Protein AF-A0A7Z9F4E4-F1 (afdb_monomer_lite)

Sequence (74 aa):
MIKHRNMWLQVLLFIITLRIYGIYWYCSTFKEMVEHQDQEENAVLWTILALTPIANLFSFWKHGGLVEGVTNNK

Secondary structure (DSSP, 8-state):
-PPP--HHHHHHHHHHTTTHHHHHHHHHHHHHHHHHTT----HHHHHHHHHHHHHHHHHHHHHHHHHHHHHT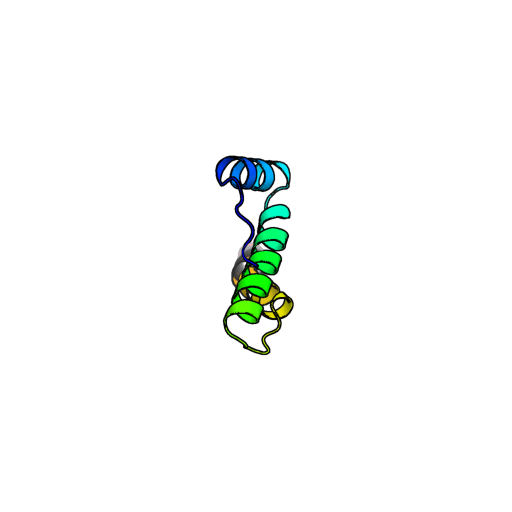T-

Structure (mmCIF, N/CA/C/O backbone):
data_AF-A0A7Z9F4E4-F1
#
_entry.id   AF-A0A7Z9F4E4-F1
#
loop_
_atom_site.group_PDB
_atom_site.id
_atom_site.type_symbol
_atom_site.label_atom_id
_atom_site.label_alt_id
_atom_site.label_comp_id
_atom_site.label_asym_id
_atom_site.label_entity_id
_atom_site.label_seq_id
_atom_site.pdbx_PDB_ins_code
_atom_site.Cartn_x
_atom_site.Cartn_y
_atom_site.Cartn_z
_atom_site.occupancy
_atom_site.B_iso_or_equiv
_atom_site.auth_seq_id
_atom_site.auth_comp_id
_atom_site.auth_asym_id
_atom_site.auth_atom_id
_atom_site.pdbx_PDB_model_num
ATOM 1 N N . MET A 1 1 ? -17.334 -2.227 13.557 1.00 59.94 1 MET A N 1
ATOM 2 C CA . MET A 1 1 ? -18.481 -2.045 12.622 1.00 59.94 1 MET A CA 1
ATOM 3 C C . MET A 1 1 ? -17.988 -2.271 11.199 1.00 59.94 1 MET A C 1
ATOM 5 O O . MET A 1 1 ? -17.205 -1.458 10.719 1.00 59.94 1 MET A O 1
ATOM 9 N N . ILE A 1 2 ? -18.430 -3.341 10.530 1.00 69.31 2 ILE A N 1
ATOM 10 C CA . ILE A 1 2 ? -18.032 -3.650 9.145 1.00 69.31 2 ILE A CA 1
ATOM 11 C C . ILE A 1 2 ? -18.638 -2.620 8.189 1.00 69.31 2 ILE A C 1
ATOM 13 O O . ILE A 1 2 ? -19.859 -2.451 8.132 1.00 69.31 2 ILE A O 1
ATOM 17 N N . LYS A 1 3 ? -17.792 -1.917 7.429 1.00 76.44 3 LYS A N 1
ATOM 18 C CA . LYS A 1 3 ? -18.257 -0.930 6.441 1.00 76.44 3 LYS A CA 1
ATOM 19 C C . LYS A 1 3 ? -18.675 -1.629 5.149 1.00 76.44 3 LYS A C 1
ATOM 21 O O . LYS A 1 3 ? -17.873 -2.333 4.543 1.00 76.44 3 LYS A O 1
ATOM 26 N N . HIS A 1 4 ? -19.890 -1.370 4.666 1.00 76.06 4 HIS A N 1
ATOM 27 C CA . HIS A 1 4 ? -20.307 -1.829 3.339 1.00 76.06 4 HIS A CA 1
ATOM 28 C C . HIS A 1 4 ? -19.596 -1.000 2.259 1.00 76.06 4 HIS A C 1
ATOM 30 O O . HIS A 1 4 ? -19.741 0.223 2.212 1.00 76.06 4 HIS A O 1
ATOM 36 N N . ARG A 1 5 ? -18.810 -1.647 1.390 1.00 79.19 5 ARG A N 1
ATOM 37 C CA . ARG A 1 5 ? -18.022 -0.979 0.339 1.00 79.19 5 ARG A CA 1
ATOM 38 C C . ARG A 1 5 ? -18.418 -1.495 -1.041 1.00 79.19 5 ARG A C 1
ATOM 40 O O . ARG A 1 5 ? -18.722 -2.671 -1.209 1.00 79.19 5 ARG A O 1
ATOM 47 N N . ASN A 1 6 ? -18.416 -0.608 -2.035 1.00 87.19 6 ASN A N 1
ATOM 48 C CA . ASN A 1 6 ? -18.709 -0.975 -3.418 1.00 87.19 6 ASN A CA 1
ATOM 49 C C . ASN A 1 6 ? -17.483 -1.654 -4.058 1.00 87.19 6 ASN A C 1
ATOM 51 O O . ASN A 1 6 ? -16.463 -0.999 -4.286 1.00 87.19 6 ASN A O 1
ATOM 55 N N . MET A 1 7 ? -17.599 -2.949 -4.368 1.00 85.94 7 MET A N 1
ATOM 56 C CA . MET A 1 7 ? -16.526 -3.753 -4.970 1.00 85.94 7 MET A CA 1
ATOM 57 C C . MET A 1 7 ? -16.024 -3.183 -6.305 1.00 85.94 7 MET A C 1
ATOM 59 O O . MET A 1 7 ? -14.823 -3.203 -6.563 1.00 85.94 7 MET A O 1
ATOM 63 N N . TRP A 1 8 ? -16.905 -2.613 -7.133 1.00 90.00 8 TRP A N 1
ATOM 64 C CA . TRP A 1 8 ? -16.507 -2.041 -8.425 1.00 90.00 8 TRP A CA 1
ATOM 65 C C . TRP A 1 8 ? -15.598 -0.827 -8.269 1.00 90.00 8 TRP A C 1
ATOM 67 O O . TRP A 1 8 ? -14.563 -0.725 -8.927 1.00 90.00 8 TRP A O 1
ATOM 77 N N . LEU A 1 9 ? -15.954 0.071 -7.348 1.00 88.94 9 LEU A N 1
ATOM 78 C CA . LEU A 1 9 ? -15.140 1.245 -7.042 1.00 88.94 9 LEU A CA 1
ATOM 79 C C . LEU A 1 9 ? -13.777 0.830 -6.469 1.00 88.94 9 LEU A C 1
ATOM 81 O O . LEU A 1 9 ? -12.762 1.458 -6.756 1.00 88.94 9 LEU A O 1
ATOM 85 N N . GLN A 1 10 ? -13.747 -0.259 -5.702 1.00 87.25 10 GLN A N 1
ATOM 86 C CA . GLN A 1 10 ? -12.525 -0.801 -5.122 1.00 87.25 10 GLN A CA 1
ATOM 87 C C . GLN A 1 10 ? -11.554 -1.317 -6.192 1.00 87.25 10 GLN A C 1
ATOM 89 O O . GLN A 1 10 ? -10.364 -1.008 -6.131 1.00 87.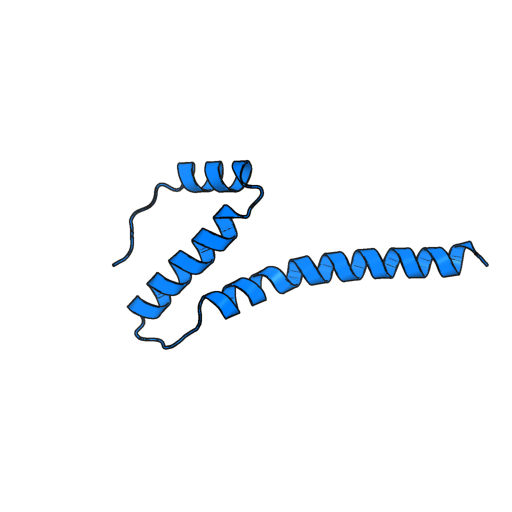25 10 GLN A O 1
ATOM 94 N N . VAL A 1 11 ? -12.055 -2.050 -7.192 1.00 87.62 11 VAL A N 1
ATOM 95 C CA . VAL A 1 11 ? -11.250 -2.516 -8.334 1.00 87.62 11 VAL A CA 1
ATOM 96 C C . VAL A 1 11 ? -10.756 -1.336 -9.173 1.00 87.62 11 VAL A C 1
ATOM 98 O O . VAL A 1 11 ? -9.582 -1.290 -9.535 1.00 87.62 11 VAL A O 1
ATOM 101 N N . LEU A 1 12 ? -11.612 -0.342 -9.423 1.00 92.12 12 LEU A N 1
ATOM 102 C CA . LEU A 1 12 ? -11.231 0.861 -10.165 1.00 92.12 12 LEU A CA 1
ATOM 103 C C . LEU A 1 12 ? -10.090 1.620 -9.465 1.00 92.12 12 LEU A C 1
ATOM 105 O O . LEU A 1 12 ? -9.071 1.926 -10.083 1.00 92.12 12 LEU A O 1
ATOM 109 N N . LEU A 1 13 ? -10.222 1.867 -8.159 1.00 89.31 13 LEU A N 1
ATOM 110 C CA . LEU A 1 13 ? -9.189 2.535 -7.363 1.00 89.31 13 LEU A CA 1
ATOM 111 C C . LEU A 1 13 ? -7.906 1.704 -7.261 1.00 89.31 13 LEU A C 1
ATOM 113 O O . LEU A 1 13 ? -6.812 2.268 -7.260 1.00 89.31 13 LEU A O 1
ATOM 117 N N . PHE A 1 14 ? -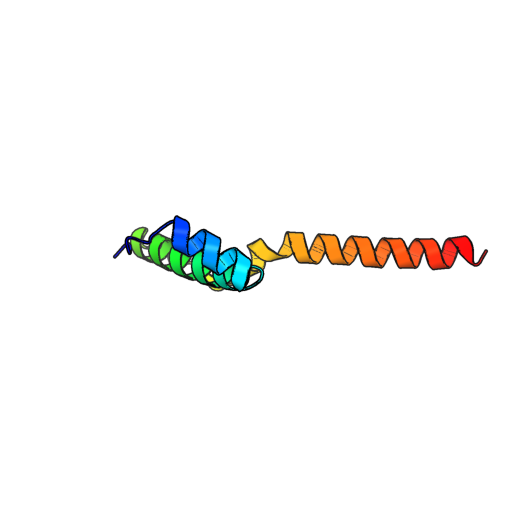8.010 0.374 -7.217 1.00 88.81 14 PHE A N 1
ATOM 118 C CA . PHE A 1 14 ? -6.849 -0.514 -7.228 1.00 88.81 14 PHE A CA 1
ATOM 119 C C . PHE A 1 14 ? -6.010 -0.353 -8.502 1.00 88.81 14 PHE A C 1
ATOM 121 O O . PHE A 1 14 ? -4.784 -0.293 -8.417 1.00 88.81 14 PHE A O 1
ATOM 128 N N . ILE A 1 15 ? -6.661 -0.237 -9.662 1.00 90.19 15 ILE A N 1
ATOM 129 C CA . ILE A 1 15 ? -5.985 -0.033 -10.949 1.00 90.19 15 ILE A CA 1
ATOM 130 C C . ILE A 1 15 ? -5.379 1.374 -11.020 1.00 90.19 15 ILE A C 1
ATOM 132 O O . ILE A 1 15 ? -4.187 1.508 -11.288 1.00 90.19 15 ILE A O 1
ATOM 136 N N . ILE A 1 16 ? -6.168 2.413 -10.719 1.00 92.25 16 ILE A N 1
ATOM 137 C CA . ILE A 1 16 ? -5.738 3.822 -10.816 1.00 92.25 16 ILE A CA 1
ATOM 138 C C . ILE A 1 16 ? -4.531 4.110 -9.915 1.00 92.25 16 ILE A C 1
ATOM 140 O O . ILE A 1 16 ? -3.627 4.846 -10.296 1.00 92.25 16 ILE A O 1
ATOM 144 N N . THR A 1 17 ? -4.497 3.518 -8.722 1.00 91.19 17 THR A N 1
ATOM 145 C CA . THR A 1 17 ? -3.425 3.752 -7.739 1.00 91.19 17 THR A CA 1
ATOM 146 C C . THR A 1 17 ? -2.274 2.752 -7.834 1.00 91.19 17 THR A C 1
ATOM 148 O O . THR A 1 17 ? -1.457 2.692 -6.917 1.00 91.19 17 THR A O 1
ATOM 151 N N . LEU A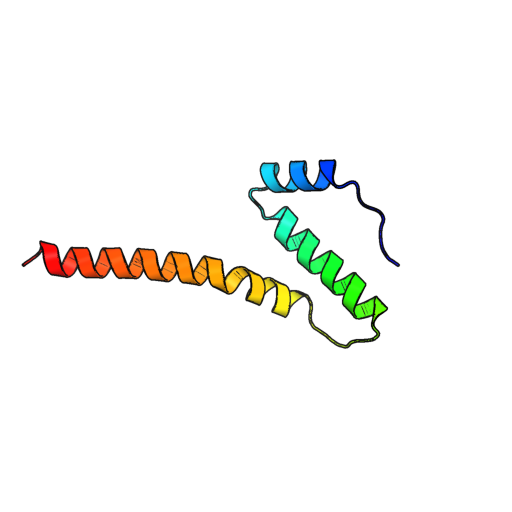 1 18 ? -2.207 1.941 -8.899 1.00 88.38 18 LEU A N 1
ATOM 152 C CA . LEU A 1 18 ? -1.173 0.915 -9.081 1.00 88.38 18 LEU A CA 1
ATOM 153 C C . LEU A 1 18 ? -1.011 0.025 -7.836 1.00 88.38 18 LEU A C 1
ATOM 155 O O . LEU A 1 18 ? 0.087 -0.178 -7.323 1.00 88.38 18 LEU A O 1
ATOM 159 N N . ARG A 1 19 ? -2.128 -0.524 -7.345 1.00 82.81 19 ARG A N 1
ATOM 160 C CA . ARG A 1 19 ? -2.224 -1.425 -6.180 1.00 82.81 19 ARG A CA 1
ATOM 161 C C . ARG A 1 19 ? -2.020 -0.784 -4.802 1.00 82.81 19 ARG A C 1
ATOM 163 O O . ARG A 1 19 ? -2.327 -1.454 -3.815 1.00 82.81 19 ARG A O 1
ATOM 170 N N . ILE A 1 20 ? -1.600 0.482 -4.691 1.00 87.25 20 ILE A N 1
ATOM 171 C CA . ILE A 1 20 ? -1.409 1.164 -3.392 1.00 87.25 20 ILE A CA 1
ATOM 172 C C . ILE A 1 20 ? -2.713 1.169 -2.583 1.00 87.25 20 ILE A C 1
ATOM 174 O O . ILE A 1 20 ? -2.720 0.835 -1.396 1.00 87.25 20 ILE A O 1
ATOM 178 N N . TYR A 1 21 ? -3.843 1.461 -3.234 1.00 87.00 21 TYR A N 1
ATOM 179 C CA . TYR A 1 21 ? -5.154 1.410 -2.588 1.00 87.00 21 TYR A CA 1
ATOM 180 C C . TYR A 1 21 ? -5.511 0.007 -2.074 1.00 87.00 21 TYR A C 1
ATOM 182 O O . TYR A 1 21 ? -6.164 -0.125 -1.041 1.00 87.00 21 TYR A O 1
ATOM 190 N N . GLY A 1 22 ? -5.035 -1.048 -2.743 1.00 86.50 22 GLY A N 1
ATOM 191 C CA . GLY A 1 22 ? -5.215 -2.427 -2.290 1.00 86.50 22 GLY A CA 1
ATOM 192 C C . GLY A 1 22 ? -4.531 -2.710 -0.955 1.00 86.50 22 GLY A C 1
ATOM 193 O O . GLY A 1 22 ? -5.114 -3.382 -0.111 1.00 86.50 22 GLY A O 1
ATOM 194 N N . ILE A 1 23 ? -3.340 -2.146 -0.733 1.00 88.19 23 ILE A N 1
ATOM 195 C CA . ILE A 1 23 ? -2.593 -2.277 0.529 1.00 88.19 23 ILE A CA 1
ATOM 196 C C . ILE A 1 23 ? -3.345 -1.569 1.663 1.00 88.19 23 ILE A C 1
ATOM 198 O O . ILE A 1 23 ? -3.557 -2.149 2.728 1.00 88.19 23 ILE A O 1
ATOM 202 N N . TYR A 1 24 ? -3.801 -0.335 1.419 1.00 87.88 24 TYR A N 1
ATOM 203 C CA . TYR A 1 24 ? -4.626 0.407 2.377 1.00 87.88 24 TYR A CA 1
ATOM 204 C C . TYR A 1 24 ? -5.900 -0.364 2.740 1.00 87.88 24 TYR A C 1
ATOM 206 O O . TYR A 1 24 ? -6.244 -0.500 3.916 1.00 87.88 24 TYR A O 1
ATOM 214 N N . TRP A 1 25 ? -6.592 -0.892 1.730 1.00 88.25 25 TRP A N 1
ATOM 215 C CA . TRP A 1 25 ? -7.830 -1.631 1.928 1.00 88.25 25 TRP A CA 1
ATOM 216 C C . TRP A 1 25 ? -7.609 -2.930 2.703 1.00 88.25 25 TRP A C 1
ATOM 218 O O . TRP A 1 25 ? -8.364 -3.206 3.633 1.00 88.25 25 TRP A O 1
ATOM 228 N N . TYR A 1 26 ? -6.558 -3.686 2.379 1.00 88.56 26 TYR A N 1
ATOM 229 C CA . TYR A 1 26 ? -6.182 -4.894 3.111 1.00 88.56 26 TYR A CA 1
ATOM 230 C C . TYR A 1 26 ? -5.953 -4.590 4.596 1.00 88.56 26 TYR A C 1
ATOM 232 O O . TYR A 1 26 ? -6.595 -5.201 5.445 1.00 88.56 26 TYR A O 1
ATOM 240 N N . CYS A 1 27 ? -5.141 -3.575 4.913 1.00 88.38 27 CYS A N 1
ATOM 241 C CA . CYS A 1 27 ? -4.885 -3.171 6.296 1.00 88.38 27 CYS A CA 1
ATOM 242 C C . CYS A 1 27 ? -6.173 -2.734 7.013 1.00 88.38 27 CYS A C 1
ATOM 244 O O . CYS A 1 27 ? -6.446 -3.173 8.128 1.00 88.38 27 CYS A O 1
ATOM 246 N N . SER A 1 28 ? -7.012 -1.917 6.364 1.00 88.44 28 SER A N 1
ATOM 247 C CA . SER A 1 28 ? -8.281 -1.465 6.949 1.00 88.44 28 SER A CA 1
ATOM 248 C C . SER A 1 28 ? -9.244 -2.621 7.215 1.00 88.44 28 SER A C 1
ATOM 250 O O . SER A 1 28 ? -9.901 -2.622 8.250 1.00 88.44 28 SER A O 1
ATOM 252 N N . THR A 1 29 ? -9.340 -3.579 6.295 1.00 88.94 29 THR A N 1
ATOM 253 C CA . THR A 1 29 ? -10.262 -4.717 6.412 1.00 88.94 29 THR A CA 1
ATOM 254 C C . THR A 1 29 ? -9.750 -5.704 7.459 1.00 88.94 29 THR A C 1
ATOM 256 O O . THR A 1 29 ? -10.530 -6.193 8.266 1.00 88.94 29 THR A O 1
ATOM 259 N N . PHE A 1 30 ? -8.436 -5.927 7.524 1.00 88.31 30 PHE A N 1
ATOM 260 C CA . PHE A 1 30 ? -7.819 -6.757 8.555 1.00 88.31 30 PHE A CA 1
ATOM 261 C C . PHE A 1 30 ? -8.036 -6.167 9.956 1.00 88.31 30 PHE A C 1
ATOM 263 O O . PHE A 1 30 ? -8.431 -6.894 10.858 1.00 88.31 30 PHE A O 1
ATOM 270 N N . LYS A 1 31 ? -7.878 -4.845 10.138 1.00 87.50 31 LYS A N 1
ATOM 271 C CA . LYS A 1 31 ? -8.201 -4.181 11.419 1.00 87.50 31 LYS A CA 1
ATOM 272 C C . LYS A 1 31 ? -9.660 -4.384 11.823 1.00 87.50 31 LYS A C 1
ATOM 274 O O . LYS A 1 31 ? -9.915 -4.693 12.978 1.00 87.50 31 LYS A O 1
ATOM 279 N N . GLU A 1 32 ? -10.594 -4.239 10.878 1.00 87.44 32 GLU A N 1
ATOM 280 C CA . GLU A 1 32 ? -12.017 -4.490 11.139 1.00 87.44 32 GLU A CA 1
ATOM 281 C C . GLU A 1 32 ? -12.253 -5.949 11.577 1.00 87.44 32 GLU A C 1
ATOM 283 O O . GLU A 1 32 ? -13.003 -6.181 12.518 1.00 87.44 32 GLU A O 1
ATOM 288 N N . MET A 1 33 ? -11.595 -6.934 10.954 1.00 88.06 33 MET A N 1
ATOM 289 C CA . MET A 1 33 ? -11.728 -8.351 11.333 1.00 88.06 33 MET A CA 1
ATOM 290 C C . MET A 1 33 ? -11.152 -8.659 12.719 1.00 88.06 33 MET A C 1
ATOM 292 O O . MET A 1 33 ? -11.793 -9.364 13.493 1.00 88.06 33 MET A O 1
ATOM 296 N N . VAL A 1 34 ? -9.972 -8.119 13.028 1.00 88.19 34 VAL A N 1
ATOM 297 C CA . VAL A 1 34 ? -9.287 -8.290 14.318 1.00 88.19 34 VAL A CA 1
ATOM 298 C C . VAL A 1 34 ? -10.126 -7.71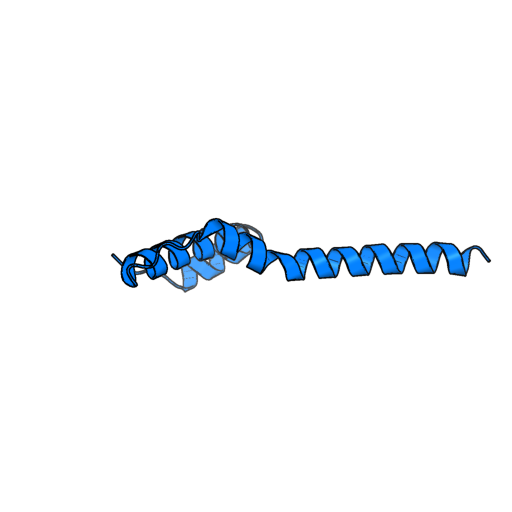6 15.460 1.00 88.19 34 VAL A C 1
ATOM 300 O O . VAL A 1 34 ? -10.364 -8.405 16.448 1.00 88.19 34 VAL A O 1
ATOM 303 N N . GLU A 1 35 ? -10.659 -6.502 15.280 1.00 86.69 35 GLU A N 1
ATOM 304 C CA . GLU A 1 35 ? -11.572 -5.860 16.236 1.00 86.69 35 GLU A CA 1
ATOM 305 C C . GLU A 1 35 ? -12.864 -6.670 16.419 1.00 86.69 35 GLU A C 1
ATOM 307 O O . GLU A 1 35 ? -13.390 -6.775 17.521 1.00 86.69 35 GLU A O 1
ATOM 312 N N . HIS A 1 36 ? -13.374 -7.285 15.349 1.00 86.25 36 HIS A N 1
ATOM 313 C CA . HIS A 1 36 ? -14.575 -8.115 15.417 1.00 86.25 36 HIS A CA 1
ATOM 314 C C . HIS A 1 36 ? -14.361 -9.496 16.058 1.00 86.25 36 HIS A C 1
ATOM 316 O O . HIS A 1 36 ? -15.335 -10.082 16.528 1.00 86.25 36 HIS A O 1
ATOM 322 N N . GLN A 1 37 ? -13.135 -10.024 16.070 1.00 85.50 37 GLN A N 1
ATOM 323 C CA . GLN A 1 37 ? -12.793 -11.310 16.696 1.00 85.50 37 GLN A CA 1
ATOM 324 C C . GLN A 1 37 ? -12.150 -11.168 18.085 1.00 85.50 37 GLN A C 1
ATOM 326 O O . GLN A 1 37 ? -11.705 -12.176 18.639 1.00 85.50 37 GLN A O 1
ATOM 331 N N . ASP A 1 38 ? -12.102 -9.951 18.641 1.00 79.88 38 ASP A N 1
ATOM 332 C CA . ASP A 1 38 ? -11.466 -9.650 19.935 1.00 79.88 38 ASP A CA 1
ATOM 333 C C . ASP A 1 38 ? -10.008 -10.162 20.005 1.00 79.88 38 ASP A C 1
ATOM 335 O O . ASP A 1 38 ? -9.518 -10.617 21.034 1.00 79.88 38 ASP A O 1
ATOM 339 N N . GLN A 1 39 ? -9.314 -10.154 18.861 1.00 81.50 39 GLN A N 1
ATOM 340 C CA . GLN A 1 39 ? -7.911 -10.556 18.769 1.00 81.50 39 GLN A CA 1
ATOM 341 C C . GLN A 1 39 ? -7.020 -9.320 18.920 1.00 81.50 39 GLN A C 1
ATOM 343 O O . GLN A 1 39 ? -7.330 -8.254 18.393 1.00 81.50 39 GLN A O 1
ATOM 348 N N . GLU A 1 40 ? -5.868 -9.450 19.574 1.00 76.69 40 GLU A N 1
ATOM 349 C CA . GLU A 1 40 ? -4.856 -8.386 19.620 1.00 76.69 40 GLU A CA 1
ATOM 350 C C . GLU A 1 40 ? -3.778 -8.619 18.554 1.00 76.69 40 GLU A C 1
ATOM 352 O O . GLU A 1 40 ? -2.624 -8.925 18.851 1.00 76.69 40 GLU A O 1
ATOM 357 N N . GLU A 1 41 ? -4.149 -8.488 17.278 1.00 84.06 41 GLU A N 1
ATOM 358 C CA . GLU A 1 41 ? -3.201 -8.635 16.170 1.00 84.06 41 GLU A CA 1
ATOM 359 C C . GLU A 1 41 ? -2.872 -7.315 15.467 1.00 84.06 41 GLU A C 1
ATOM 361 O O . GLU A 1 41 ? -3.714 -6.443 15.236 1.00 84.06 41 GLU A O 1
ATOM 366 N N . ASN A 1 42 ? -1.614 -7.178 15.041 1.00 83.94 42 ASN A N 1
ATOM 367 C CA . ASN A 1 42 ? -1.168 -6.000 14.311 1.00 83.94 42 ASN A CA 1
ATOM 368 C C . ASN A 1 42 ? -1.392 -6.166 12.800 1.00 83.94 42 ASN A C 1
ATOM 370 O O . ASN A 1 42 ? -0.576 -6.742 12.079 1.00 83.94 42 ASN A O 1
ATOM 374 N N . ALA A 1 43 ? -2.478 -5.576 12.306 1.00 85.44 43 ALA A N 1
ATOM 375 C CA . ALA A 1 43 ? -2.830 -5.560 10.887 1.00 85.44 43 ALA A CA 1
ATOM 376 C C . ALA A 1 43 ? -1.718 -5.038 9.961 1.00 85.44 43 ALA A C 1
ATOM 378 O O . ALA A 1 43 ? -1.596 -5.482 8.818 1.00 85.44 43 ALA A O 1
ATOM 379 N N . VAL A 1 44 ? -0.892 -4.099 10.435 1.00 84.00 44 VAL A N 1
ATOM 380 C CA . VAL A 1 44 ? 0.201 -3.531 9.635 1.00 84.00 44 VAL A CA 1
ATOM 381 C C . VAL A 1 44 ? 1.289 -4.575 9.401 1.00 84.00 44 VAL A C 1
ATOM 383 O O . VAL A 1 44 ? 1.767 -4.701 8.275 1.00 84.00 44 VAL A O 1
ATOM 386 N N . LEU A 1 45 ? 1.633 -5.367 10.424 1.00 87.81 45 LEU A N 1
ATOM 387 C CA . LEU A 1 45 ? 2.628 -6.437 10.296 1.00 87.81 45 LEU A CA 1
ATOM 388 C C . LEU A 1 45 ? 2.186 -7.472 9.259 1.00 87.81 45 LEU A C 1
ATOM 390 O O . LEU A 1 45 ? 2.943 -7.776 8.339 1.00 87.81 45 LEU A O 1
ATOM 394 N N . TRP A 1 46 ? 0.939 -7.937 9.341 1.00 87.12 46 TRP A N 1
ATOM 395 C CA . TRP A 1 46 ? 0.386 -8.886 8.373 1.00 87.12 46 TRP A CA 1
ATOM 396 C C . TRP A 1 46 ? 0.301 -8.322 6.955 1.00 87.12 46 TRP A C 1
ATOM 398 O O . TRP A 1 46 ? 0.525 -9.044 5.985 1.00 87.12 46 TRP A O 1
ATOM 408 N N . THR A 1 47 ? 0.034 -7.022 6.819 1.00 87.38 47 THR A N 1
ATOM 409 C CA . THR A 1 47 ? 0.048 -6.338 5.519 1.00 87.38 47 THR A CA 1
ATOM 410 C C . THR A 1 47 ? 1.446 -6.339 4.899 1.00 87.38 47 THR A C 1
ATOM 412 O O . THR A 1 47 ? 1.589 -6.604 3.707 1.00 87.38 47 THR A O 1
ATOM 415 N N . ILE A 1 48 ? 2.487 -6.078 5.694 1.00 86.81 48 ILE A N 1
ATOM 416 C CA . ILE A 1 48 ? 3.880 -6.118 5.225 1.00 86.81 48 ILE A CA 1
ATOM 417 C C . ILE A 1 48 ? 4.271 -7.549 4.842 1.00 86.81 48 ILE A C 1
ATOM 419 O O .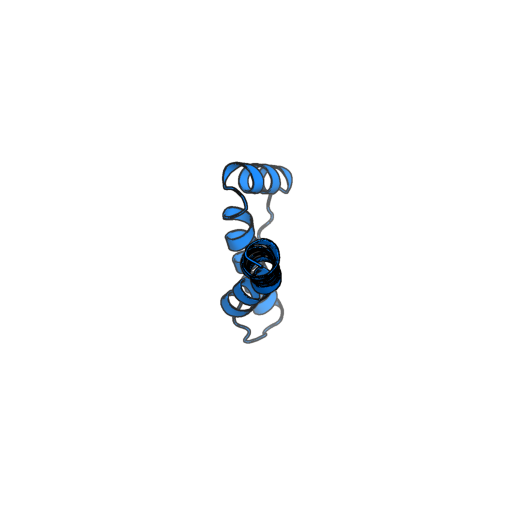 ILE A 1 48 ? 4.867 -7.758 3.786 1.00 86.81 48 ILE A O 1
ATOM 423 N N . LEU A 1 49 ? 3.881 -8.537 5.650 1.00 87.88 49 LEU A N 1
ATOM 424 C CA . LEU A 1 49 ? 4.143 -9.950 5.376 1.00 87.88 49 LEU A CA 1
ATOM 425 C C . LEU A 1 49 ? 3.482 -10.416 4.067 1.00 87.88 49 LEU A C 1
ATOM 427 O O . LEU A 1 49 ? 4.077 -11.159 3.289 1.00 87.88 49 LEU A O 1
ATOM 431 N N . ALA A 1 50 ? 2.281 -9.918 3.767 1.00 85.75 50 ALA A N 1
ATOM 432 C CA . ALA A 1 50 ? 1.600 -10.188 2.502 1.00 85.75 50 ALA A CA 1
ATOM 433 C C . ALA A 1 50 ? 2.342 -9.610 1.276 1.00 85.75 50 ALA A C 1
ATOM 435 O O . ALA A 1 50 ? 2.159 -10.097 0.158 1.00 85.75 50 ALA A O 1
ATOM 436 N N . LEU A 1 51 ? 3.206 -8.603 1.462 1.00 86.38 51 LEU A N 1
ATOM 437 C CA . LEU A 1 51 ? 4.054 -8.033 0.406 1.00 86.38 51 LEU A CA 1
ATOM 438 C C . LEU A 1 51 ? 5.396 -8.765 0.245 1.00 86.38 51 LEU A C 1
ATOM 440 O O . LEU A 1 51 ? 6.018 -8.658 -0.815 1.00 86.38 51 LEU A O 1
ATOM 444 N N . THR A 1 52 ? 5.828 -9.550 1.238 1.00 90.56 52 THR A N 1
ATOM 445 C CA . THR A 1 52 ? 7.055 -10.365 1.197 1.00 90.56 52 THR A CA 1
ATOM 446 C C . THR A 1 52 ? 7.230 -11.186 -0.089 1.00 90.56 52 THR A C 1
ATOM 448 O O . THR A 1 52 ? 8.323 -11.125 -0.656 1.00 90.56 52 THR A O 1
ATOM 451 N N . PRO A 1 53 ? 6.226 -11.913 -0.627 1.00 84.75 53 PRO A N 1
ATOM 452 C CA . PRO A 1 53 ? 6.415 -12.674 -1.866 1.00 84.75 53 PRO A CA 1
ATOM 453 C C . PRO A 1 53 ? 6.763 -11.792 -3.075 1.00 84.75 53 PRO A C 1
ATOM 455 O O . PRO A 1 53 ? 7.528 -12.216 -3.937 1.00 84.75 53 PRO A O 1
ATOM 458 N N . ILE A 1 54 ? 6.269 -10.551 -3.128 1.00 86.25 54 ILE A N 1
ATOM 459 C CA . ILE A 1 54 ? 6.585 -9.606 -4.211 1.00 86.25 54 ILE A CA 1
ATOM 460 C C . ILE A 1 54 ? 8.049 -9.166 -4.113 1.00 86.25 54 ILE A C 1
ATOM 462 O O . ILE A 1 54 ? 8.770 -9.173 -5.111 1.00 86.25 54 ILE A O 1
ATOM 466 N N . ALA A 1 55 ? 8.507 -8.835 -2.902 1.00 87.38 55 ALA A N 1
ATOM 467 C CA . ALA A 1 55 ? 9.909 -8.500 -2.657 1.00 87.38 55 ALA A CA 1
ATOM 468 C C . ALA A 1 55 ? 10.840 -9.683 -2.979 1.00 87.38 55 ALA A C 1
ATOM 470 O O . ALA A 1 55 ? 11.905 -9.497 -3.566 1.00 87.38 55 ALA A O 1
ATOM 471 N N . ASN A 1 56 ? 10.410 -10.906 -2.657 1.00 90.62 56 ASN A N 1
ATOM 472 C CA . ASN A 1 56 ? 11.160 -12.124 -2.943 1.00 90.62 56 ASN A CA 1
ATOM 473 C C . ASN A 1 56 ? 11.336 -12.356 -4.455 1.00 90.62 56 ASN A C 1
ATOM 475 O O . ASN A 1 56 ? 12.439 -12.645 -4.913 1.00 90.62 56 ASN A O 1
ATOM 479 N N . LEU A 1 57 ? 10.283 -12.147 -5.254 1.00 90.88 57 LEU A N 1
ATOM 480 C CA . LEU A 1 57 ? 10.368 -12.226 -6.719 1.00 90.88 57 LEU A CA 1
ATOM 481 C C . LEU A 1 57 ? 11.376 -11.222 -7.301 1.00 90.88 57 LEU A C 1
ATOM 483 O O . LEU A 1 57 ? 12.163 -11.577 -8.177 1.00 90.88 57 LEU A O 1
ATOM 487 N N . PHE A 1 58 ? 11.397 -9.987 -6.790 1.00 90.75 58 PHE A N 1
ATOM 488 C CA . PHE A 1 58 ? 12.374 -8.980 -7.217 1.00 90.75 58 PHE A CA 1
ATOM 489 C C . PHE A 1 58 ? 13.812 -9.370 -6.844 1.00 90.75 58 PHE A C 1
ATOM 491 O O . PHE A 1 58 ? 14.732 -9.196 -7.647 1.00 90.75 58 PHE A O 1
ATOM 498 N N . SER A 1 59 ? 14.000 -9.944 -5.651 1.00 92.44 59 SER A N 1
ATOM 499 C CA . SER A 1 59 ? 15.289 -10.485 -5.208 1.00 92.44 59 SER A CA 1
ATOM 500 C C . SER A 1 59 ? 15.807 -11.559 -6.171 1.00 92.44 59 SER A C 1
ATOM 502 O O . SER A 1 59 ? 16.946 -11.477 -6.635 1.00 92.44 59 SER A O 1
ATOM 504 N N . PHE A 1 60 ? 14.952 -12.511 -6.561 1.00 92.81 60 PHE A N 1
ATOM 505 C CA . PHE A 1 60 ? 15.322 -13.562 -7.512 1.00 92.81 60 PHE A CA 1
ATOM 506 C C . PHE A 1 60 ? 15.702 -13.018 -8.888 1.00 92.81 60 PHE A C 1
ATOM 508 O O . PHE A 1 60 ? 16.704 -13.450 -9.456 1.00 92.81 60 PHE A O 1
ATOM 515 N N . TRP A 1 61 ? 14.952 -12.044 -9.406 1.00 92.44 61 TRP A N 1
ATOM 516 C CA . TRP A 1 61 ? 15.279 -11.401 -10.678 1.00 92.44 61 TRP A CA 1
ATOM 517 C C . TRP A 1 61 ? 16.663 -10.732 -10.645 1.00 92.44 61 TRP A C 1
ATOM 519 O O . TRP A 1 61 ? 17.482 -10.946 -11.540 1.00 92.44 61 TRP A O 1
ATOM 529 N N . LYS A 1 62 ? 16.970 -9.988 -9.572 1.00 92.81 62 LYS A N 1
ATOM 530 C CA . LYS A 1 62 ? 18.288 -9.363 -9.376 1.00 92.81 62 LYS A CA 1
ATOM 531 C C . LYS A 1 62 ? 19.404 -10.408 -9.282 1.00 92.81 62 LYS A C 1
ATOM 533 O O . LYS A 1 62 ? 20.462 -10.225 -9.878 1.00 92.81 62 LYS A O 1
ATOM 538 N N . HIS A 1 63 ? 19.173 -11.492 -8.543 1.00 92.25 63 HIS A N 1
ATOM 539 C CA . HIS A 1 63 ? 20.140 -12.578 -8.406 1.00 92.25 63 HIS A CA 1
ATOM 540 C C . HIS A 1 63 ? 20.448 -13.238 -9.759 1.00 92.25 63 HIS A C 1
ATOM 542 O O . HIS A 1 63 ? 21.618 -13.416 -10.088 1.00 92.25 63 HIS A O 1
ATOM 548 N N . GLY A 1 64 ? 19.424 -13.511 -10.575 1.00 93.62 64 GLY A N 1
ATOM 549 C CA . GLY A 1 64 ? 19.590 -14.069 -11.920 1.00 93.62 64 GLY A CA 1
ATOM 550 C C . GLY A 1 64 ? 20.472 -13.204 -12.825 1.00 93.62 64 GLY A C 1
ATOM 551 O O . GLY A 1 64 ? 21.406 -13.718 -13.435 1.00 93.62 64 GLY A O 1
ATOM 552 N N . GLY A 1 65 ? 20.256 -11.883 -12.835 1.00 92.19 65 GLY A N 1
ATOM 553 C CA . GLY A 1 65 ? 21.081 -10.962 -13.628 1.00 92.19 65 GLY A CA 1
ATOM 554 C C . GLY A 1 65 ? 22.551 -10.910 -13.187 1.00 92.19 65 GLY A C 1
ATOM 555 O O . GLY A 1 65 ? 23.445 -10.766 -14.020 1.00 92.19 65 GLY A O 1
ATOM 556 N N . LEU A 1 66 ? 22.833 -11.072 -11.888 1.00 91.50 66 LEU A N 1
ATOM 557 C CA . LEU A 1 66 ? 24.213 -11.160 -11.392 1.00 91.50 66 LEU A CA 1
ATOM 558 C C . LEU A 1 66 ? 24.896 -12.466 -11.821 1.00 91.50 66 LEU A C 1
ATOM 560 O O . LEU A 1 66 ? 26.066 -12.442 -12.200 1.00 91.50 66 LEU A O 1
ATOM 564 N N . VAL A 1 67 ? 24.175 -13.591 -11.786 1.00 91.38 67 VAL A N 1
ATOM 565 C CA . VAL A 1 67 ? 24.688 -14.892 -12.247 1.00 91.38 67 VAL A CA 1
ATOM 566 C C . VAL A 1 67 ? 25.013 -14.854 -13.743 1.00 91.38 67 VAL A C 1
ATOM 568 O O . VAL A 1 67 ? 26.083 -15.309 -14.154 1.00 91.38 67 VAL A O 1
ATOM 571 N N . GLU A 1 68 ? 24.131 -14.267 -14.553 1.00 91.69 68 GLU A N 1
ATOM 572 C CA . GLU A 1 68 ? 24.355 -14.075 -15.990 1.00 91.69 68 GLU A CA 1
ATOM 573 C C . GLU A 1 68 ? 25.587 -13.201 -16.263 1.00 91.69 68 GLU A C 1
ATOM 575 O O . GLU A 1 68 ? 26.429 -13.565 -17.083 1.00 91.69 68 GLU A O 1
ATOM 580 N N . GLY A 1 69 ? 25.757 -12.103 -15.518 1.00 90.75 69 GLY A N 1
ATOM 581 C CA . GLY A 1 69 ? 26.913 -11.216 -15.661 1.00 90.75 69 GLY A CA 1
ATOM 582 C C . GLY A 1 69 ? 28.256 -11.890 -15.362 1.00 90.75 69 GLY A C 1
ATOM 583 O O . GLY A 1 69 ? 29.243 -11.604 -16.035 1.00 90.75 69 GLY A O 1
ATOM 584 N N . VAL A 1 70 ? 28.310 -12.810 -14.393 1.00 90.62 70 VAL A N 1
ATOM 585 C CA . VAL A 1 70 ? 29.528 -13.592 -14.104 1.00 90.62 70 VAL A CA 1
ATOM 586 C C . VAL A 1 70 ? 29.772 -14.676 -15.158 1.00 90.62 70 VAL A C 1
ATOM 588 O O . VAL A 1 70 ? 30.920 -14.975 -15.472 1.00 90.62 70 VAL A O 1
ATOM 591 N N . THR A 1 71 ? 28.708 -15.267 -15.703 1.00 86.88 71 THR A N 1
ATOM 592 C CA . THR A 1 71 ? 28.813 -16.391 -16.647 1.00 86.88 71 THR A CA 1
ATOM 593 C C . THR A 1 71 ? 29.159 -15.929 -18.061 1.00 86.88 71 THR A C 1
ATOM 595 O O . THR A 1 71 ? 29.957 -16.576 -18.721 1.00 86.88 71 THR A O 1
ATOM 598 N N . ASN A 1 72 ? 28.596 -14.807 -18.516 1.00 83.31 72 ASN A N 1
ATOM 599 C CA . ASN A 1 72 ? 28.817 -14.258 -19.860 1.00 83.31 72 ASN A CA 1
ATOM 600 C C . ASN A 1 72 ? 30.130 -13.450 -19.986 1.00 83.31 72 ASN A C 1
ATOM 602 O O . ASN A 1 72 ? 30.544 -13.096 -21.083 1.00 83.31 72 ASN A O 1
ATOM 606 N N . ASN A 1 73 ? 30.784 -13.129 -18.863 1.00 66.50 73 ASN A N 1
ATOM 607 C CA . ASN A 1 73 ? 32.101 -12.471 -18.820 1.00 66.50 73 ASN A CA 1
ATOM 608 C C . ASN A 1 73 ? 33.253 -13.491 -18.663 1.00 66.50 73 ASN A C 1
ATOM 610 O O . ASN A 1 73 ? 34.357 -13.146 -18.243 1.00 66.50 73 ASN A O 1
ATOM 614 N N . LYS A 1 74 ? 32.979 -14.766 -18.948 1.00 52.56 74 LYS A N 1
ATOM 615 C CA . LYS A 1 74 ? 33.931 -15.878 -18.959 1.00 52.56 74 LYS A CA 1
ATOM 616 C C . LYS A 1 74 ? 33.913 -16.536 -20.330 1.00 52.56 74 LYS A C 1
ATOM 618 O O . LYS A 1 74 ? 35.005 -16.964 -20.758 1.00 52.56 74 LYS A O 1
#

Radius of gyration: 18.49 Å; chains: 1; bounding box: 54×20×40 Å

pLDDT: mean 86.21, std 7.03, range [52.56, 93.62]

Foldseek 3Di:
DDDDDDPVVQVVCCVVVVNPSVLVVQLVVVVVVCVVVVHPDRSNVVSVVVCVVVVVVVVVVVVVVVVCVVVVVD